Protein AF-A0A956JH60-F1 (afdb_monomer)

Mean predicted aligned error: 10.11 Å

pLDDT: mean 81.52, std 18.29, range [40.0, 96.62]

Structure (mmCIF, N/CA/C/O backbone):
data_AF-A0A956JH60-F1
#
_entry.id   AF-A0A956JH60-F1
#
loop_
_atom_site.group_PDB
_atom_site.id
_atom_site.type_symbol
_atom_site.label_atom_id
_atom_site.label_alt_id
_atom_site.label_comp_id
_atom_site.label_asym_id
_atom_site.label_entity_id
_atom_site.label_seq_id
_atom_site.pdbx_PDB_ins_code
_atom_site.Cartn_x
_atom_site.Cartn_y
_atom_site.Cartn_z
_atom_site.occupancy
_atom_site.B_iso_or_equiv
_atom_site.auth_seq_id
_atom_site.auth_comp_id
_atom_site.auth_asym_id
_atom_site.auth_atom_id
_atom_site.pdbx_PDB_model_num
ATOM 1 N N . LEU A 1 1 ? -8.487 -23.119 21.844 1.00 43.84 1 LEU A N 1
ATOM 2 C CA . LEU A 1 1 ? -7.054 -23.087 22.210 1.00 43.84 1 LEU A CA 1
ATOM 3 C C . LEU A 1 1 ? -6.259 -22.578 21.014 1.00 43.84 1 LEU A C 1
ATOM 5 O O . LEU A 1 1 ? -6.041 -23.363 20.106 1.00 43.84 1 LEU A O 1
ATOM 9 N N . ALA A 1 2 ? -5.940 -21.279 20.997 1.00 40.00 2 ALA A N 1
ATOM 10 C CA . ALA A 1 2 ? -4.739 -20.663 20.404 1.00 40.00 2 ALA A CA 1
ATOM 11 C C . ALA A 1 2 ? -4.963 -19.145 20.231 1.00 40.00 2 ALA A C 1
ATOM 13 O O . ALA A 1 2 ? -5.421 -18.671 19.201 1.00 40.00 2 ALA A O 1
ATOM 14 N N . GLU A 1 3 ? -4.657 -18.425 21.311 1.00 40.47 3 GLU A N 1
ATOM 15 C CA . GLU A 1 3 ? -3.914 -17.159 21.302 1.00 40.47 3 GLU A CA 1
ATOM 16 C C . GLU A 1 3 ? -4.496 -15.923 20.602 1.00 40.47 3 GLU A C 1
ATOM 18 O O . GLU A 1 3 ? -4.154 -15.539 19.489 1.00 40.47 3 GLU A O 1
ATOM 23 N N . ILE A 1 4 ? -5.233 -15.186 21.429 1.00 54.28 4 ILE A N 1
ATOM 24 C CA . ILE A 1 4 ? -5.138 -13.734 21.591 1.00 54.28 4 ILE A CA 1
ATOM 25 C C . ILE A 1 4 ? -3.677 -13.260 21.432 1.00 54.28 4 ILE A C 1
ATOM 27 O O . ILE A 1 4 ? -2.843 -13.502 22.303 1.00 54.28 4 ILE A O 1
ATOM 31 N N . ARG A 1 5 ? -3.384 -12.536 20.350 1.00 45.69 5 ARG A N 1
ATOM 32 C CA . ARG A 1 5 ? -2.266 -11.581 20.223 1.00 45.69 5 ARG A CA 1
ATOM 33 C C . ARG A 1 5 ? -2.766 -10.482 19.276 1.00 45.69 5 ARG A C 1
ATOM 35 O O . ARG A 1 5 ? -3.050 -10.772 18.127 1.00 45.69 5 ARG A O 1
ATOM 42 N N . GLY A 1 6 ? -2.993 -9.228 19.650 1.00 45.34 6 GLY A N 1
ATOM 43 C CA . GLY A 1 6 ? -2.461 -8.431 20.747 1.00 45.34 6 GLY A CA 1
ATOM 44 C C . GLY A 1 6 ? -1.958 -7.124 20.133 1.00 45.34 6 GLY A C 1
ATOM 45 O O . GLY A 1 6 ? -0.830 -7.114 19.652 1.00 45.34 6 GLY A O 1
ATOM 46 N N . THR A 1 7 ? -2.824 -6.094 20.058 1.00 42.38 7 THR A N 1
ATOM 47 C CA . THR A 1 7 ? -2.526 -4.629 19.995 1.00 42.38 7 THR A CA 1
ATOM 48 C C . THR A 1 7 ? -3.712 -3.733 19.594 1.00 42.38 7 THR A C 1
ATOM 50 O O . THR A 1 7 ? -3.543 -2.518 19.573 1.00 42.38 7 THR A O 1
ATOM 53 N N . GLN A 1 8 ? -4.929 -4.237 19.351 1.00 45.75 8 GLN A N 1
ATOM 54 C CA . GLN A 1 8 ? -6.096 -3.347 19.410 1.00 45.75 8 GLN A CA 1
ATOM 55 C C . GLN A 1 8 ? -6.524 -3.205 20.866 1.00 45.75 8 GLN A C 1
ATOM 57 O O . GLN A 1 8 ? -7.301 -4.006 21.381 1.00 45.75 8 GLN A O 1
ATOM 62 N N . SER A 1 9 ? -6.005 -2.177 21.537 1.00 44.84 9 SER A N 1
ATOM 63 C CA . SER A 1 9 ? -6.749 -1.572 22.635 1.00 44.84 9 SER A CA 1
ATOM 64 C C . SER A 1 9 ? -8.059 -1.072 22.033 1.00 44.84 9 SER A C 1
ATOM 66 O O . SER A 1 9 ? -8.099 -0.007 21.423 1.00 44.84 9 SER A O 1
ATOM 68 N N . VAL A 1 10 ? -9.116 -1.880 22.120 1.00 50.19 10 VAL A N 1
ATOM 69 C CA . VAL A 1 10 ? -10.482 -1.400 21.910 1.00 50.19 10 VAL A CA 1
ATOM 70 C C . VAL A 1 10 ? -10.793 -0.564 23.142 1.00 50.19 10 VAL A C 1
ATOM 72 O O . VAL A 1 10 ? -11.241 -1.070 24.165 1.00 50.19 10 VAL A O 1
ATOM 75 N N . GLN A 1 11 ? -10.399 0.699 23.071 1.00 51.69 11 GLN A N 1
ATOM 76 C CA . GLN A 1 11 ? -10.581 1.692 24.116 1.00 51.69 11 GLN A CA 1
ATOM 77 C C . GLN A 1 11 ? -11.360 2.849 23.493 1.00 51.69 11 GLN A C 1
ATOM 79 O O . GLN A 1 11 ? -10.881 3.969 23.421 1.00 51.69 11 GLN A O 1
ATOM 84 N N . ASP A 1 12 ? -12.533 2.540 22.945 1.00 51.00 12 ASP A N 1
ATOM 85 C CA . ASP A 1 12 ? -13.453 3.535 22.410 1.00 51.00 12 ASP A CA 1
ATOM 86 C C . ASP A 1 12 ? -14.871 3.143 22.798 1.00 51.00 12 ASP A C 1
ATOM 88 O O . ASP A 1 12 ? -15.317 2.036 22.495 1.00 51.00 12 ASP A O 1
ATOM 92 N N . GLU A 1 13 ? -15.563 4.055 23.478 1.00 55.78 13 GLU A N 1
ATOM 93 C CA . GLU A 1 13 ? -16.929 3.859 23.975 1.00 55.78 13 GLU A CA 1
ATOM 94 C C . GLU A 1 13 ? -17.979 3.736 22.857 1.00 55.78 13 GLU A C 1
ATOM 96 O O . GLU A 1 13 ? -19.059 3.238 23.137 1.00 55.78 13 GLU A O 1
ATOM 101 N N . ASN A 1 14 ? -17.663 4.087 21.600 1.00 55.59 14 ASN A N 1
ATOM 102 C CA . ASN A 1 14 ? -18.574 3.955 20.454 1.00 55.59 14 ASN A CA 1
ATOM 103 C C . ASN A 1 14 ? -17.836 3.522 19.163 1.00 55.59 14 ASN A C 1
ATOM 105 O O . ASN A 1 14 ? -17.349 4.360 18.397 1.00 55.59 14 ASN A O 1
ATOM 109 N N . PRO A 1 15 ? -17.739 2.213 18.870 1.00 59.50 15 PRO A N 1
ATOM 110 C CA . PRO A 1 15 ? -17.155 1.719 17.620 1.00 59.50 15 PRO A CA 1
ATOM 111 C C . PRO A 1 15 ? -17.974 2.087 16.366 1.00 59.50 15 PRO A C 1
ATOM 113 O O . PRO A 1 15 ? -17.402 2.151 15.276 1.00 59.50 15 PRO A O 1
ATOM 116 N N . GLU A 1 16 ? -19.276 2.361 16.506 1.00 60.12 16 GLU A N 1
ATOM 117 C CA . GLU A 1 16 ? -20.162 2.726 15.388 1.00 60.12 16 GLU A CA 1
ATOM 118 C C . GLU A 1 16 ? -19.838 4.114 14.809 1.00 60.12 16 GLU A C 1
ATOM 120 O O . GLU A 1 16 ? -19.653 4.238 13.597 1.00 60.12 16 GLU A O 1
ATOM 125 N N . ASP A 1 17 ? -19.619 5.124 15.661 1.00 64.00 17 ASP A N 1
ATOM 126 C CA . ASP A 1 17 ? -19.263 6.491 15.233 1.00 64.00 17 ASP A CA 1
ATOM 127 C C . ASP A 1 17 ? -17.918 6.534 14.480 1.00 64.00 17 ASP A C 1
ATOM 129 O O . ASP A 1 17 ? -17.721 7.300 13.525 1.00 64.00 17 ASP A O 1
ATOM 133 N N . LYS A 1 18 ? -16.962 5.679 14.875 1.00 62.88 18 LYS A N 1
ATOM 134 C CA . LYS A 1 18 ? -15.677 5.540 14.168 1.00 62.88 18 LYS A CA 1
ATOM 135 C C . LYS A 1 18 ? -15.839 4.884 12.804 1.00 62.88 18 LYS A C 1
ATOM 137 O O . LYS A 1 18 ? -15.171 5.301 11.856 1.00 62.88 18 LYS A O 1
ATOM 142 N N . TYR A 1 19 ? -16.713 3.887 12.692 1.00 62.59 19 TYR A N 1
ATOM 143 C CA . TYR A 1 19 ? -17.018 3.251 11.412 1.00 62.59 19 TYR A CA 1
ATOM 144 C C . TYR A 1 19 ? -17.657 4.242 10.437 1.00 62.59 19 TYR A C 1
ATOM 146 O O . TYR A 1 19 ? -17.229 4.332 9.282 1.00 62.59 19 TYR A O 1
ATOM 154 N N . GLU A 1 20 ? -18.609 5.046 10.914 1.00 72.31 20 GLU A N 1
ATOM 155 C CA . GLU A 1 20 ? -19.230 6.096 10.108 1.00 72.31 20 GLU A CA 1
ATOM 156 C C . GLU A 1 20 ? -18.188 7.129 9.651 1.00 72.31 20 GLU A C 1
ATOM 158 O O . GLU A 1 20 ? -18.109 7.457 8.465 1.00 72.31 20 GLU A O 1
ATOM 163 N N . SER A 1 21 ? -17.291 7.551 10.545 1.00 79.19 21 SER A N 1
ATOM 164 C CA . SER A 1 21 ? -16.213 8.500 10.232 1.00 79.19 21 SER A CA 1
ATOM 165 C C . SER A 1 21 ? -15.243 7.986 9.160 1.00 79.19 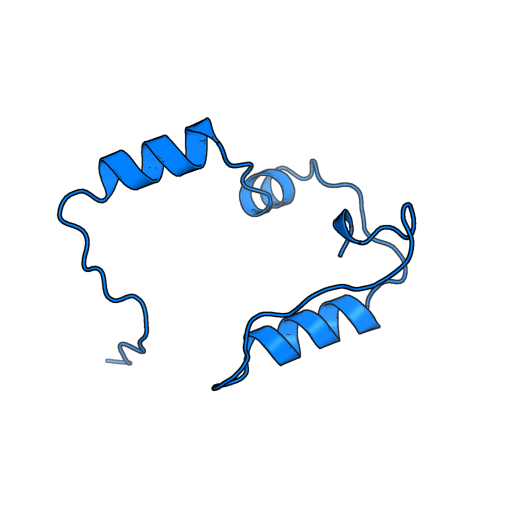21 SER A C 1
ATOM 167 O O . SER A 1 21 ? -14.890 8.722 8.234 1.00 79.19 21 SER A O 1
ATOM 169 N N . LEU A 1 22 ? -14.827 6.717 9.243 1.00 81.44 22 LEU A N 1
ATOM 170 C CA . LEU A 1 22 ? -13.960 6.095 8.236 1.00 81.44 22 LEU A CA 1
ATOM 171 C C . LEU A 1 22 ? -14.660 5.966 6.882 1.00 81.44 22 LEU A C 1
ATOM 173 O O . LEU A 1 22 ? -14.018 6.167 5.856 1.00 81.44 22 LEU A O 1
ATOM 177 N N . SER A 1 23 ? -15.962 5.676 6.864 1.00 81.88 23 SER A N 1
ATOM 178 C CA . SER A 1 23 ? -16.735 5.616 5.618 1.00 81.88 23 SER A CA 1
ATOM 179 C C . SER A 1 23 ? -16.933 6.996 4.980 1.00 81.88 23 SER A C 1
ATOM 181 O O . SER A 1 23 ? -16.931 7.125 3.758 1.00 81.88 23 SER A O 1
ATOM 183 N N . LYS A 1 24 ? -17.062 8.038 5.810 1.00 85.50 24 LYS A N 1
ATOM 184 C CA . LYS A 1 24 ? -17.329 9.411 5.373 1.00 85.50 24 LYS A CA 1
ATOM 185 C C . LYS A 1 24 ? -16.092 10.103 4.805 1.00 85.50 24 LYS A C 1
ATOM 187 O O . LYS A 1 24 ? -16.215 10.889 3.869 1.00 85.50 24 LYS A O 1
ATOM 192 N N . TYR A 1 25 ? -14.915 9.833 5.370 1.00 86.25 25 TYR A N 1
ATOM 193 C CA . TYR A 1 25 ? -13.672 10.531 5.013 1.00 86.25 25 TYR A CA 1
ATOM 194 C C . TYR A 1 25 ? -12.587 9.624 4.421 1.00 86.25 25 TYR A C 1
ATOM 196 O O . TYR A 1 25 ? -11.611 10.120 3.860 1.00 86.25 25 TYR A O 1
ATOM 204 N N . GLY A 1 26 ? -12.726 8.307 4.550 1.00 88.62 26 GLY A N 1
ATOM 205 C CA . GLY A 1 26 ? -11.768 7.324 4.061 1.00 88.62 26 GLY A CA 1
ATOM 206 C C . GLY A 1 26 ? -12.248 6.603 2.805 1.00 88.62 26 GLY A C 1
ATOM 207 O O . GLY A 1 26 ? -13.437 6.512 2.512 1.00 88.62 26 GLY A O 1
ATOM 208 N N . ARG A 1 27 ? -11.294 6.039 2.060 1.00 88.25 27 ARG A N 1
ATOM 209 C CA . ARG A 1 27 ? -11.558 5.094 0.969 1.00 88.25 27 ARG A CA 1
ATOM 210 C C . ARG A 1 27 ? -10.961 3.740 1.338 1.00 88.25 27 ARG A C 1
ATOM 212 O O . ARG A 1 27 ? -9.748 3.635 1.501 1.00 88.25 27 ARG A O 1
ATOM 219 N N . ASP A 1 28 ? -11.793 2.705 1.432 1.00 90.50 28 ASP A N 1
ATOM 220 C CA . ASP A 1 28 ? -11.333 1.346 1.735 1.00 90.50 28 ASP A CA 1
ATOM 221 C C . ASP A 1 28 ? -10.720 0.682 0.491 1.00 90.50 28 ASP A C 1
ATOM 223 O O . ASP A 1 28 ? -11.416 0.145 -0.374 1.00 90.50 28 ASP A O 1
ATOM 227 N N . LEU A 1 29 ? -9.390 0.713 0.402 1.00 90.06 29 LEU A N 1
ATOM 228 C CA . LEU A 1 29 ? -8.647 0.094 -0.697 1.00 90.06 29 LEU A CA 1
ATOM 229 C C . LEU A 1 29 ? -8.744 -1.441 -0.689 1.00 90.06 29 LEU A C 1
ATOM 231 O O . LEU A 1 29 ? -8.694 -2.052 -1.754 1.00 90.06 29 LEU A O 1
ATOM 235 N N . THR A 1 30 ? -8.956 -2.071 0.470 1.00 90.62 30 THR A N 1
ATOM 236 C CA . THR A 1 30 ? -9.088 -3.533 0.584 1.00 90.62 30 THR A CA 1
ATOM 237 C C . THR A 1 30 ? -10.390 -4.006 -0.053 1.00 90.62 30 THR A C 1
ATOM 239 O O . THR A 1 30 ? -10.414 -5.017 -0.757 1.00 90.62 30 THR A O 1
ATOM 242 N N . GLN A 1 31 ? -11.483 -3.268 0.149 1.00 90.81 31 GLN A N 1
ATOM 243 C CA . GLN A 1 31 ? -12.754 -3.552 -0.519 1.00 90.81 31 GLN A CA 1
ATOM 244 C C . GLN A 1 31 ? -12.665 -3.353 -2.032 1.00 90.81 31 GLN A C 1
ATOM 246 O O . GLN A 1 31 ? -13.148 -4.197 -2.787 1.00 90.81 31 GLN A O 1
ATOM 251 N N . VAL A 1 32 ? -12.018 -2.277 -2.487 1.00 89.88 32 VAL A N 1
ATOM 252 C CA . VAL A 1 32 ? -11.830 -2.011 -3.925 1.00 89.88 32 VAL A CA 1
ATOM 253 C C . VAL A 1 32 ? -10.981 -3.111 -4.576 1.00 89.88 32 VAL A C 1
ATOM 255 O O . VAL A 1 32 ? -11.322 -3.570 -5.668 1.00 89.88 32 VAL A O 1
ATOM 258 N N . ALA A 1 33 ? -9.941 -3.593 -3.885 1.00 90.31 33 ALA A N 1
ATOM 259 C CA . ALA A 1 33 ? -9.124 -4.724 -4.323 1.00 90.31 33 ALA A CA 1
ATOM 260 C C . ALA A 1 33 ? -9.954 -6.007 -4.465 1.00 90.31 33 ALA A C 1
ATOM 262 O O . ALA A 1 33 ? -9.898 -6.670 -5.497 1.00 90.31 33 ALA A O 1
ATOM 263 N N . LYS A 1 34 ? -10.780 -6.331 -3.458 1.00 92.50 34 LYS A N 1
ATOM 264 C CA . LYS A 1 34 ? -11.673 -7.505 -3.485 1.00 92.50 34 LYS A CA 1
ATOM 265 C C . LYS A 1 34 ? -12.680 -7.459 -4.635 1.00 92.50 34 LYS A C 1
ATOM 267 O O . LYS A 1 34 ? -13.048 -8.503 -5.157 1.00 92.50 34 LYS A O 1
ATOM 272 N N . GLN A 1 35 ? -13.118 -6.263 -5.028 1.00 93.56 35 GLN A N 1
ATOM 273 C CA . GLN A 1 35 ? -14.008 -6.056 -6.174 1.00 93.56 35 GLN A CA 1
ATOM 274 C C . GLN A 1 35 ? -13.280 -6.106 -7.529 1.00 93.56 35 GLN A C 1
ATOM 276 O O . GLN A 1 35 ? -13.936 -5.970 -8.558 1.00 93.56 35 GLN A O 1
ATOM 281 N N . GLY A 1 36 ? -11.948 -6.248 -7.551 1.00 90.44 36 GLY A N 1
ATOM 282 C CA . GLY A 1 36 ? -11.153 -6.255 -8.783 1.00 90.44 36 GLY A CA 1
ATOM 283 C C . GLY A 1 36 ? -11.098 -4.901 -9.497 1.00 90.44 36 GLY A C 1
ATOM 284 O O . GLY A 1 36 ? -10.807 -4.848 -10.685 1.00 90.44 36 GLY A O 1
ATOM 285 N N . LYS A 1 37 ? -11.406 -3.805 -8.792 1.00 91.12 37 LYS A N 1
ATOM 286 C CA . LYS A 1 37 ? -11.439 -2.439 -9.348 1.00 91.12 37 LYS A CA 1
ATOM 287 C C . LYS A 1 37 ? -10.123 -1.674 -9.171 1.00 91.12 37 LYS A C 1
ATOM 289 O O . LYS A 1 37 ? -10.066 -0.497 -9.515 1.00 91.12 37 LYS A O 1
ATOM 294 N N . LEU A 1 38 ? -9.113 -2.290 -8.556 1.00 88.50 38 LEU A N 1
ATOM 295 C CA . LEU A 1 38 ? -7.767 -1.724 -8.507 1.00 88.50 38 LEU A CA 1
ATOM 296 C C . LEU A 1 38 ? -7.010 -2.109 -9.771 1.00 88.50 38 LEU A C 1
ATOM 298 O O . LEU A 1 38 ? -7.035 -3.271 -10.177 1.00 88.50 38 LEU A O 1
ATOM 302 N N . ASP A 1 39 ? -6.313 -1.135 -10.347 1.00 89.31 39 ASP A N 1
ATOM 303 C CA . ASP A 1 39 ? -5.422 -1.378 -11.471 1.00 89.31 39 ASP A CA 1
ATOM 304 C C . ASP A 1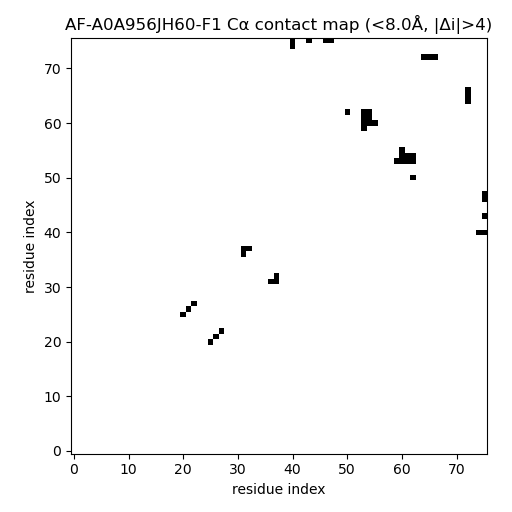 39 ? -4.280 -2.319 -11.051 1.00 89.31 39 ASP A C 1
ATOM 306 O O . ASP A 1 39 ? -3.765 -2.213 -9.930 1.00 89.31 39 ASP A O 1
ATOM 310 N N . PRO A 1 40 ? -3.868 -3.254 -11.923 1.00 88.88 40 PRO A N 1
ATOM 311 C CA . PRO A 1 40 ? -2.783 -4.169 -11.613 1.00 88.88 40 PRO A CA 1
ATOM 312 C C . PRO A 1 40 ? -1.464 -3.407 -11.460 1.00 88.88 40 PRO A C 1
ATOM 314 O O . PRO A 1 40 ? -1.101 -2.564 -12.282 1.00 88.88 40 PRO A O 1
ATOM 317 N N . ILE A 1 41 ? -0.715 -3.745 -10.414 1.00 90.19 41 ILE A N 1
ATOM 318 C CA . ILE A 1 41 ? 0.574 -3.125 -10.112 1.00 90.19 41 ILE A CA 1
ATOM 319 C C . ILE A 1 41 ? 1.675 -3.939 -10.790 1.00 90.19 41 ILE A C 1
ATOM 321 O O . ILE A 1 41 ? 1.809 -5.136 -10.547 1.00 90.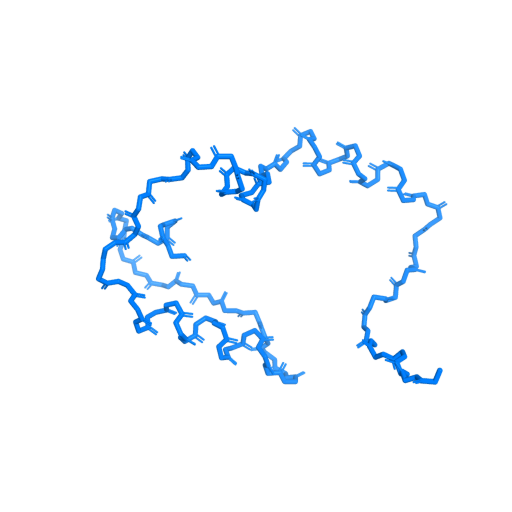19 41 ILE A O 1
ATOM 325 N N . ILE A 1 42 ? 2.481 -3.288 -11.631 1.00 90.94 42 ILE A N 1
ATOM 326 C CA . ILE A 1 42 ? 3.554 -3.935 -12.396 1.00 90.94 42 ILE A CA 1
ATOM 327 C C . ILE A 1 42 ? 4.909 -3.428 -11.890 1.00 90.94 42 ILE A C 1
ATOM 329 O O . ILE A 1 42 ? 5.148 -2.223 -11.839 1.00 90.94 42 ILE A O 1
ATOM 333 N N . GLY A 1 43 ? 5.808 -4.351 -11.533 1.00 90.56 43 GLY A N 1
ATOM 334 C CA . GLY A 1 43 ? 7.219 -4.046 -11.263 1.00 90.56 43 GLY A CA 1
ATOM 335 C C . GLY A 1 43 ? 7.528 -3.380 -9.915 1.00 90.56 43 GLY A C 1
ATOM 336 O O . GLY A 1 43 ? 8.581 -2.763 -9.790 1.00 90.56 43 GLY A O 1
ATOM 337 N N . ARG A 1 44 ? 6.645 -3.494 -8.909 1.00 94.19 44 ARG A N 1
ATOM 338 C CA . ARG A 1 44 ? 6.820 -2.920 -7.549 1.00 94.19 44 ARG A CA 1
ATOM 339 C C . ARG A 1 44 ? 7.052 -3.958 -6.452 1.00 94.19 44 ARG A C 1
ATOM 341 O O . ARG A 1 44 ? 6.820 -3.706 -5.269 1.00 94.19 44 ARG A O 1
ATOM 348 N N . ASP A 1 45 ? 7.508 -5.151 -6.829 1.00 94.00 45 ASP A N 1
ATOM 349 C CA . ASP A 1 45 ? 7.625 -6.282 -5.906 1.00 94.00 45 ASP A CA 1
ATOM 350 C C . ASP A 1 45 ? 8.594 -6.029 -4.746 1.00 94.00 45 ASP A C 1
ATOM 352 O O . ASP A 1 45 ? 8.430 -6.609 -3.670 1.00 94.00 45 ASP A O 1
ATOM 356 N N . VAL A 1 46 ? 9.634 -5.217 -4.958 1.00 94.69 46 VAL A N 1
ATOM 357 C CA . VAL A 1 46 ? 10.649 -4.919 -3.938 1.00 94.69 46 VAL A CA 1
ATOM 358 C C . VAL A 1 46 ? 10.082 -3.961 -2.897 1.00 94.69 46 VAL A C 1
ATOM 360 O O . VAL A 1 46 ? 10.212 -4.212 -1.697 1.00 94.69 46 VAL A O 1
ATOM 363 N N . G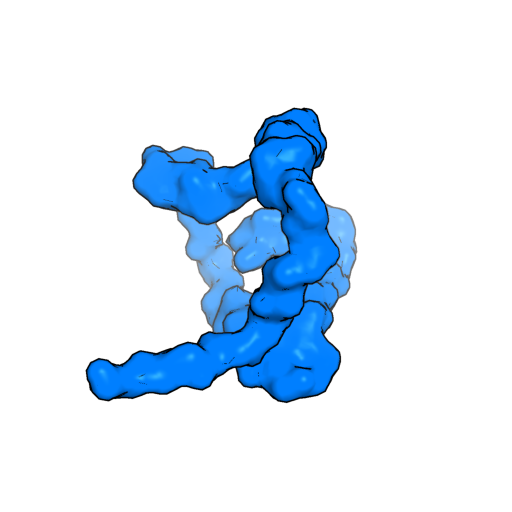LU A 1 47 ? 9.420 -2.894 -3.338 1.00 95.06 47 GLU A N 1
ATOM 364 C CA . GLU A 1 47 ? 8.798 -1.899 -2.471 1.00 95.06 47 GLU A CA 1
ATOM 365 C C . GLU A 1 47 ? 7.653 -2.506 -1.659 1.00 95.06 47 GLU A C 1
ATOM 367 O O . GLU A 1 47 ? 7.619 -2.326 -0.440 1.00 95.06 47 GLU A O 1
ATOM 372 N N . ILE A 1 48 ? 6.787 -3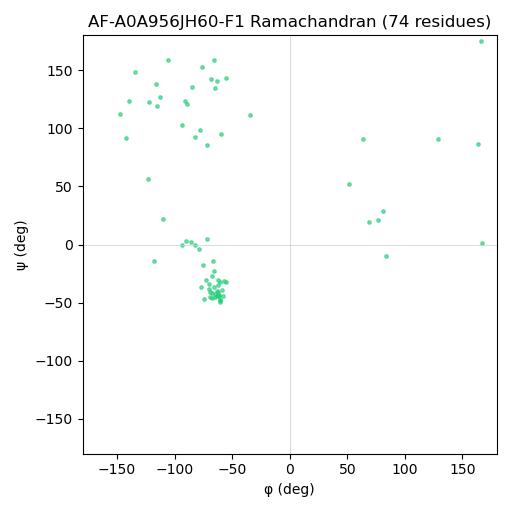.303 -2.294 1.00 94.69 48 ILE A N 1
ATOM 373 C CA . ILE A 1 48 ? 5.688 -4.008 -1.617 1.00 94.69 48 ILE A CA 1
ATOM 374 C C . ILE A 1 48 ? 6.246 -4.957 -0.550 1.00 94.69 48 ILE A C 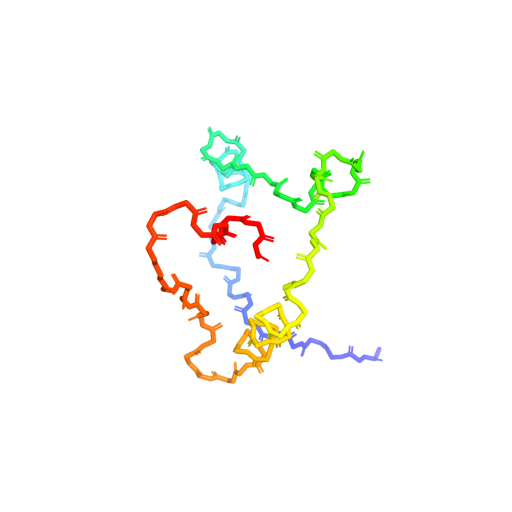1
ATOM 376 O O . ILE A 1 48 ? 5.847 -4.898 0.616 1.00 94.69 48 ILE A O 1
ATOM 380 N N . ARG A 1 49 ? 7.239 -5.791 -0.896 1.00 95.69 49 ARG A N 1
ATOM 381 C CA . ARG A 1 49 ? 7.891 -6.678 0.085 1.00 95.69 49 ARG A CA 1
ATOM 382 C C . ARG A 1 49 ? 8.524 -5.895 1.231 1.00 95.69 49 ARG A C 1
ATOM 384 O O . ARG A 1 49 ? 8.445 -6.324 2.385 1.00 95.69 49 ARG A O 1
ATOM 391 N N . ARG A 1 50 ? 9.134 -4.742 0.946 1.00 95.50 50 ARG A N 1
ATOM 392 C CA . ARG A 1 50 ? 9.732 -3.889 1.975 1.00 95.50 50 ARG A CA 1
ATOM 393 C C . ARG A 1 50 ? 8.676 -3.281 2.894 1.00 95.50 50 ARG A C 1
ATOM 395 O O . ARG A 1 50 ? 8.897 -3.266 4.104 1.00 95.50 50 ARG A O 1
ATOM 402 N N . ALA A 1 51 ? 7.547 -2.824 2.356 1.00 95.62 51 ALA A N 1
ATOM 403 C CA . ALA A 1 51 ? 6.432 -2.305 3.141 1.00 95.62 51 ALA A CA 1
ATOM 404 C C . ALA A 1 51 ? 5.880 -3.380 4.090 1.00 95.62 51 ALA A C 1
ATOM 406 O O . ALA A 1 51 ? 5.797 -3.139 5.294 1.00 95.62 51 ALA A O 1
ATOM 407 N N . ILE A 1 52 ? 5.639 -4.598 3.587 1.00 95.38 52 ILE A N 1
ATOM 408 C CA . ILE A 1 52 ? 5.203 -5.753 4.395 1.00 95.38 52 ILE A CA 1
ATOM 409 C C . ILE A 1 52 ? 6.209 -6.057 5.515 1.00 95.38 52 ILE A C 1
ATOM 411 O O . ILE A 1 52 ? 5.833 -6.261 6.673 1.00 95.38 52 ILE A O 1
ATOM 415 N N . GLN A 1 53 ? 7.507 -6.046 5.197 1.00 96.00 53 GLN A N 1
ATOM 416 C CA . GLN A 1 53 ? 8.562 -6.270 6.183 1.00 96.00 53 GLN A CA 1
ATOM 417 C C . GLN A 1 53 ? 8.567 -5.192 7.276 1.00 96.00 53 GLN A C 1
ATOM 419 O O . GLN A 1 53 ? 8.788 -5.513 8.441 1.00 96.00 53 GLN A O 1
ATOM 424 N N . VAL A 1 54 ? 8.369 -3.918 6.916 1.00 96.00 54 VAL A N 1
ATOM 425 C CA . VAL A 1 54 ? 8.317 -2.804 7.878 1.00 96.00 54 VAL A CA 1
ATOM 426 C C . VAL A 1 54 ? 7.081 -2.911 8.766 1.00 96.00 54 VAL A C 1
ATOM 428 O O . VAL A 1 54 ? 7.230 -2.826 9.983 1.00 96.00 54 VAL A O 1
ATOM 431 N N . LEU A 1 55 ? 5.908 -3.182 8.190 1.00 95.94 55 LEU A N 1
ATOM 432 C CA . LEU A 1 55 ? 4.652 -3.379 8.927 1.00 95.94 55 LEU A CA 1
ATOM 433 C C . LEU A 1 55 ? 4.746 -4.507 9.962 1.00 95.94 55 LEU A C 1
ATOM 435 O O . LEU A 1 55 ? 4.137 -4.429 11.024 1.00 95.94 55 LEU A O 1
ATOM 439 N N . SER A 1 56 ? 5.568 -5.520 9.683 1.00 95.50 56 SER A N 1
ATOM 440 C CA . SER A 1 5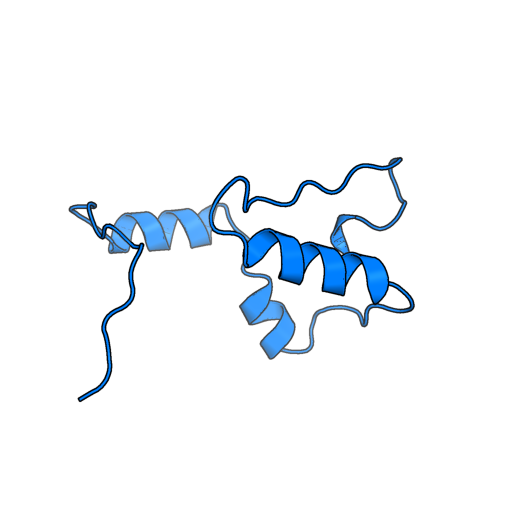6 ? 5.779 -6.678 10.559 1.00 95.50 56 SER A CA 1
ATOM 441 C C . SER A 1 56 ? 6.784 -6.431 11.702 1.00 95.50 56 SER A C 1
ATOM 443 O O . SER A 1 56 ? 7.071 -7.342 12.481 1.00 95.50 56 SER A O 1
ATOM 445 N N . ARG A 1 57 ? 7.375 -5.231 11.817 1.00 95.56 57 ARG A N 1
ATOM 446 C CA . ARG A 1 57 ? 8.347 -4.904 12.879 1.00 95.56 57 ARG A CA 1
ATOM 447 C C . ARG A 1 57 ? 7.651 -4.660 14.217 1.00 95.56 57 ARG A C 1
ATOM 449 O O . ARG A 1 57 ? 6.535 -4.165 14.272 1.00 95.56 57 ARG A O 1
ATOM 456 N N . ARG A 1 58 ? 8.362 -4.915 15.321 1.00 94.44 58 ARG A N 1
ATOM 457 C CA . ARG A 1 58 ? 7.883 -4.574 16.676 1.00 94.44 58 ARG A CA 1
ATOM 458 C C . ARG A 1 58 ? 7.917 -3.074 16.974 1.00 94.44 58 ARG A C 1
ATOM 460 O O . ARG A 1 58 ? 7.123 -2.594 17.770 1.00 94.44 58 ARG A O 1
ATOM 467 N N . THR A 1 59 ? 8.852 -2.341 16.375 1.00 95.75 59 THR A N 1
ATOM 468 C CA . THR A 1 59 ? 9.012 -0.893 16.559 1.00 95.75 59 THR A CA 1
ATOM 469 C C . THR A 1 59 ? 9.221 -0.219 15.209 1.00 95.75 59 THR A C 1
ATOM 471 O O . THR A 1 59 ? 9.790 -0.819 14.293 1.00 95.75 59 THR A O 1
ATOM 474 N N . LYS A 1 60 ? 8.758 1.035 15.083 1.00 95.00 60 LYS A N 1
ATOM 475 C CA . LYS A 1 60 ? 8.786 1.805 13.823 1.00 95.00 60 LYS A CA 1
ATOM 476 C C . LYS A 1 60 ? 8.178 1.005 12.661 1.00 95.00 60 LYS A C 1
ATOM 478 O O . LYS A 1 60 ? 8.803 0.820 11.617 1.00 95.00 60 LYS A O 1
ATOM 483 N N . ASN A 1 61 ? 6.971 0.498 12.886 1.00 96.31 61 ASN A N 1
ATOM 484 C CA . ASN A 1 61 ? 6.241 -0.367 11.964 1.00 96.31 61 ASN A CA 1
ATOM 485 C C . ASN A 1 61 ? 5.422 0.396 10.914 1.00 96.31 61 ASN A C 1
ATOM 487 O O . ASN A 1 61 ? 4.768 -0.227 10.094 1.00 96.31 61 ASN A O 1
ATOM 491 N N . ASN A 1 62 ? 5.474 1.728 10.907 1.00 96.19 62 ASN A N 1
ATOM 492 C CA . ASN A 1 62 ? 4.777 2.554 9.925 1.00 96.19 62 ASN A CA 1
ATOM 493 C C . ASN A 1 62 ? 5.723 2.864 8.749 1.00 96.19 62 ASN A C 1
ATOM 495 O O . ASN A 1 62 ? 6.629 3.688 8.919 1.00 96.19 62 ASN A O 1
ATOM 499 N N . PRO A 1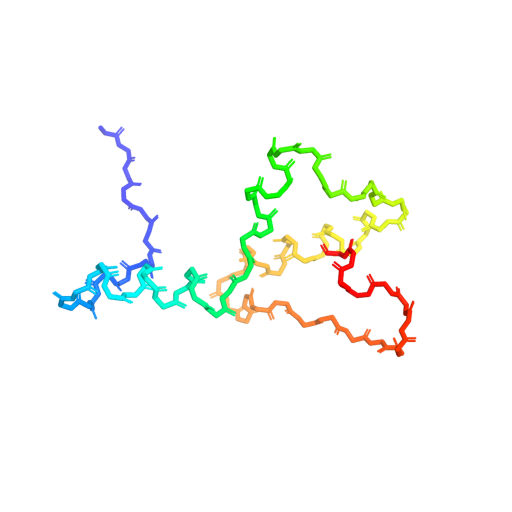 63 ? 5.584 2.201 7.582 1.00 96.62 63 PRO A N 1
ATOM 500 C CA . PRO A 1 63 ? 6.380 2.536 6.409 1.00 96.62 63 PRO A CA 1
ATOM 501 C C . PRO A 1 63 ? 5.986 3.913 5.868 1.00 96.62 63 PRO A C 1
ATOM 503 O O . PRO A 1 63 ? 4.812 4.272 5.841 1.00 96.62 63 PRO A O 1
ATOM 506 N N . VAL A 1 64 ? 6.975 4.666 5.391 1.00 95.69 64 VAL A N 1
ATOM 507 C CA . VAL A 1 64 ? 6.766 5.929 4.675 1.00 95.69 64 VAL A CA 1
ATOM 508 C C . VAL A 1 64 ? 7.426 5.800 3.309 1.00 95.69 64 VAL A C 1
ATOM 510 O O . VAL A 1 64 ? 8.619 5.506 3.220 1.00 95.69 64 VAL A O 1
ATOM 513 N N . LEU A 1 65 ? 6.642 5.997 2.250 1.00 94.75 65 LEU A N 1
ATOM 514 C CA . LEU A 1 65 ? 7.120 5.977 0.870 1.00 94.75 65 LEU A CA 1
ATOM 515 C C . LEU A 1 65 ? 7.565 7.387 0.468 1.00 94.75 65 LEU A C 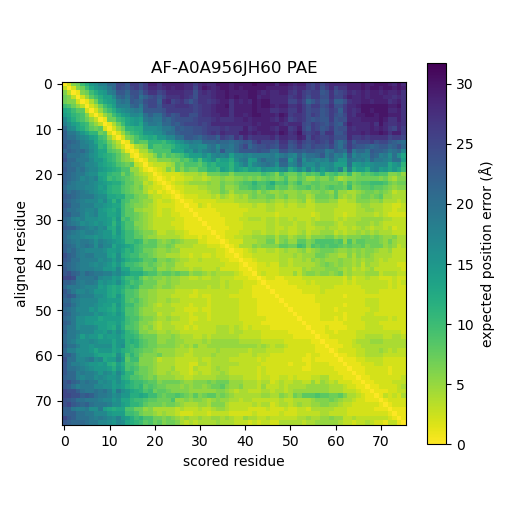1
ATOM 517 O O . LEU A 1 65 ? 6.770 8.325 0.493 1.00 94.75 65 LEU A O 1
ATOM 521 N N . ILE A 1 66 ? 8.833 7.532 0.087 1.00 94.06 66 ILE A N 1
ATOM 522 C CA . ILE A 1 66 ? 9.447 8.812 -0.291 1.00 94.06 66 ILE A CA 1
ATOM 523 C C . ILE A 1 66 ? 9.867 8.742 -1.759 1.00 94.06 66 ILE A C 1
ATOM 525 O O . ILE A 1 66 ? 10.398 7.731 -2.210 1.00 94.06 66 ILE A O 1
ATOM 529 N N . GLY A 1 67 ? 9.623 9.820 -2.501 1.00 94.12 67 GLY A N 1
ATOM 530 C CA . GLY A 1 67 ? 10.019 9.964 -3.900 1.00 94.12 67 GLY A CA 1
ATOM 531 C C . GLY A 1 67 ? 9.314 11.144 -4.559 1.00 94.12 67 GLY A C 1
ATOM 532 O O . GLY A 1 67 ? 8.415 11.742 -3.955 1.00 94.12 67 GLY A O 1
ATOM 533 N N . ASP A 1 68 ? 9.670 11.443 -5.802 1.00 95.19 68 ASP A N 1
ATOM 534 C CA . ASP A 1 68 ? 9.108 12.571 -6.548 1.00 95.19 68 ASP A CA 1
ATOM 535 C C . ASP A 1 68 ? 7.603 12.405 -6.842 1.00 95.19 68 ASP A C 1
ATOM 537 O O . ASP A 1 68 ? 7.051 11.295 -6.776 1.00 95.19 68 ASP A O 1
ATOM 541 N N . PRO A 1 69 ? 6.864 13.494 -7.112 1.00 93.38 69 PRO A N 1
ATOM 542 C CA . PRO A 1 69 ? 5.490 13.411 -7.599 1.00 93.38 69 PRO A CA 1
ATOM 543 C C . PRO A 1 69 ? 5.398 12.559 -8.877 1.00 93.38 69 PRO A C 1
ATOM 545 O O . PRO A 1 69 ? 6.291 12.581 -9.714 1.00 93.38 69 PRO A O 1
ATOM 548 N N . GLY A 1 70 ? 4.321 11.785 -9.029 1.00 91.38 70 GLY A N 1
ATOM 549 C CA . GLY A 1 70 ? 4.084 10.984 -10.240 1.00 91.38 70 GLY A CA 1
ATOM 550 C C . GLY A 1 70 ? 4.782 9.619 -10.299 1.00 91.38 70 GLY A C 1
ATOM 551 O O . GLY A 1 70 ? 4.404 8.797 -11.123 1.00 91.38 70 GLY A O 1
ATOM 552 N N . VAL A 1 71 ? 5.702 9.294 -9.381 1.00 92.12 71 VAL A N 1
ATOM 553 C CA . VAL A 1 71 ? 6.412 7.990 -9.380 1.00 92.12 71 VAL A CA 1
ATOM 554 C C . VAL A 1 71 ? 5.552 6.784 -8.972 1.00 92.12 71 VAL A C 1
ATOM 556 O O . VAL A 1 71 ? 6.082 5.688 -8.827 1.00 92.12 71 VAL A O 1
ATOM 559 N N . GLY A 1 72 ? 4.245 6.957 -8.752 1.00 90.44 72 GLY A N 1
ATOM 560 C CA . GLY A 1 72 ? 3.334 5.855 -8.425 1.00 90.44 72 GLY A CA 1
ATOM 561 C C . GLY A 1 72 ? 3.342 5.406 -6.960 1.00 90.44 72 GLY A C 1
ATOM 562 O O . GLY A 1 72 ? 3.040 4.254 -6.688 1.00 90.44 72 GLY A O 1
ATOM 563 N N . LYS A 1 73 ? 3.645 6.297 -6.003 1.00 94.00 73 LYS A N 1
ATOM 564 C CA . LYS A 1 73 ? 3.612 5.974 -4.556 1.00 94.00 73 LYS A CA 1
ATOM 565 C C . LYS A 1 73 ? 2.260 5.425 -4.082 1.00 94.00 73 LYS A C 1
ATOM 567 O O . LYS A 1 73 ? 2.228 4.610 -3.179 1.00 94.00 73 LYS A O 1
ATOM 572 N N . THR A 1 74 ? 1.163 5.876 -4.690 1.00 89.25 74 THR A N 1
ATOM 573 C CA . THR A 1 74 ? -0.208 5.416 -4.395 1.00 89.25 74 THR A CA 1
ATOM 574 C C . THR A 1 74 ? -0.510 4.029 -4.965 1.00 89.25 74 THR A C 1
ATOM 576 O O . THR A 1 74 ? -1.478 3.403 -4.555 1.00 89.25 74 THR A O 1
ATOM 579 N N . ALA A 1 75 ? 0.293 3.561 -5.922 1.00 88.44 75 ALA A N 1
ATOM 580 C CA . ALA A 1 75 ? 0.155 2.239 -6.522 1.00 88.44 75 ALA A CA 1
ATOM 581 C C . ALA A 1 75 ? 0.962 1.162 -5.774 1.00 88.44 75 ALA A C 1
ATOM 583 O O . ALA A 1 75 ? 1.014 0.035 -6.244 1.00 88.44 75 ALA A O 1
ATOM 584 N N . ILE A 1 76 ? 1.628 1.500 -4.665 1.00 87.00 76 ILE A N 1
ATOM 585 C CA . ILE A 1 76 ? 2.330 0.559 -3.775 1.00 87.00 76 ILE A CA 1
ATOM 586 C C . ILE A 1 76 ? 1.449 0.332 -2.550 1.00 87.00 76 ILE A C 1
ATOM 588 O O . ILE A 1 76 ? 1.285 -0.846 -2.168 1.00 87.00 76 ILE A O 1
#

Secondary structure (DSSP, 8-state):
------------S-HHHHHHHHHHH---HHHHHHTT-SPPP-S-HHHHHHHHHHHT-SSS--------TTS-GGG-

Foldseek 3Di:
DDDDDDDPPPPDPDPPVVVVVCVVPHDDVVVCVVVVNDDDDPDCVVVVVVLVVLCPDPPNSHDDDDDDPPPCPVVD

Solvent-accessible surface area (backbone atoms only — not comparable to full-atom values): 5263 Å² total; per-residue (Å²): 144,82,78,95,80,90,79,81,78,87,81,64,101,55,68,64,64,53,52,52,49,44,64,75,76,47,79,67,62,68,60,38,49,75,70,66,71,54,80,86,76,78,93,53,67,66,61,43,51,48,42,55,56,31,52,71,39,94,66,84,31,75,70,80,91,82,77,68,88,88,76,49,76,89,68,100

Radius of gyration: 16.28 Å; Cα contacts (8 Å, |Δi|>4): 23; chains: 1; bounding box: 31×36×36 Å

Sequence (76 aa):
LAEIRGTQSVQDENPEDKYESLSKYGRDLTQVAKQGKLDPIIGRDVEIRRAIQVLSRRTKNNPVLIGDPGVGKTAI